Protein AF-A0A9D3NA27-F1 (afdb_monomer_lite)

pLDDT: mean 71.5, std 12.54, range [34.47, 90.31]

Organism: NCBI:txid337641

Structure (mmCIF, N/CA/C/O backbone):
data_AF-A0A9D3NA27-F1
#
_entry.id   AF-A0A9D3NA27-F1
#
loop_
_atom_site.group_PDB
_atom_site.id
_atom_site.type_symbol
_atom_site.label_atom_id
_atom_site.label_alt_id
_atom_site.label_comp_id
_atom_site.label_asym_id
_atom_site.label_entity_id
_atom_site.label_seq_id
_atom_site.pdbx_PDB_ins_code
_atom_site.Cartn_x
_atom_site.Cartn_y
_atom_site.Cartn_z
_atom_site.occupancy
_atom_site.B_iso_or_equiv
_atom_site.auth_seq_id
_atom_site.auth_comp_id
_atom_site.auth_asym_id
_atom_site.auth_atom_id
_atom_site.pdbx_PDB_model_num
ATOM 1 N N . MET A 1 1 ? -19.656 -11.495 -5.450 1.00 34.47 1 MET A N 1
ATOM 2 C CA . MET A 1 1 ? -18.291 -11.543 -4.894 1.00 34.47 1 MET A CA 1
ATOM 3 C C . MET A 1 1 ? -17.455 -10.624 -5.764 1.00 34.47 1 MET A C 1
ATOM 5 O O . MET A 1 1 ? -17.016 -11.038 -6.825 1.00 34.47 1 MET A O 1
ATOM 9 N N . TRP A 1 2 ? -17.424 -9.336 -5.427 1.00 40.69 2 TRP A N 1
ATOM 10 C CA . TRP A 1 2 ? -16.774 -8.326 -6.260 1.00 40.69 2 TRP A CA 1
ATOM 11 C C . TRP A 1 2 ? -15.294 -8.289 -5.888 1.00 40.69 2 TRP A C 1
ATOM 13 O O . TRP A 1 2 ? -14.956 -7.956 -4.756 1.00 40.69 2 TRP A O 1
ATOM 23 N N . LEU A 1 3 ? -14.437 -8.697 -6.822 1.00 40.28 3 LEU A N 1
ATOM 24 C CA . LEU A 1 3 ? -13.006 -8.418 -6.771 1.00 40.28 3 LEU A CA 1
ATOM 25 C C . LEU A 1 3 ? -12.868 -6.893 -6.875 1.00 40.28 3 LEU A C 1
ATOM 27 O O . LEU A 1 3 ? -13.313 -6.309 -7.863 1.00 40.28 3 LEU A O 1
ATOM 31 N N . GLY A 1 4 ? -12.374 -6.246 -5.819 1.00 52.47 4 GLY A N 1
ATOM 32 C CA . GLY A 1 4 ? -12.213 -4.795 -5.780 1.00 52.47 4 GLY A CA 1
ATOM 33 C C . GLY A 1 4 ? -11.272 -4.339 -6.891 1.00 52.47 4 GLY A C 1
ATOM 34 O O . GLY A 1 4 ? -10.158 -4.841 -7.009 1.00 52.47 4 GLY A O 1
ATOM 35 N N . VAL A 1 5 ? -11.732 -3.410 -7.726 1.00 50.16 5 VAL A N 1
ATOM 36 C CA . VAL A 1 5 ? -10.871 -2.682 -8.661 1.00 50.16 5 VAL A CA 1
ATOM 37 C C . VAL A 1 5 ? -10.041 -1.717 -7.819 1.00 50.16 5 VAL A C 1
ATOM 39 O O . VAL A 1 5 ? -10.583 -0.755 -7.281 1.00 50.16 5 VAL A O 1
ATOM 42 N N . TYR A 1 6 ? -8.751 -1.995 -7.652 1.00 56.38 6 TYR A N 1
ATOM 43 C CA . TYR A 1 6 ? -7.827 -1.077 -6.990 1.00 56.38 6 TYR A CA 1
ATOM 44 C C . TYR A 1 6 ? -7.360 -0.041 -8.012 1.00 56.38 6 TYR A C 1
ATOM 46 O O . TYR A 1 6 ? -6.875 -0.397 -9.087 1.00 56.38 6 TYR A O 1
ATOM 54 N N . VAL A 1 7 ? -7.572 1.239 -7.709 1.00 51.62 7 VAL A N 1
ATOM 55 C CA . VAL A 1 7 ? -7.172 2.344 -8.584 1.00 51.62 7 VAL A CA 1
ATOM 56 C C . VAL A 1 7 ? -5.698 2.634 -8.308 1.00 51.62 7 VAL A C 1
ATOM 58 O O . VAL A 1 7 ? -5.329 3.061 -7.212 1.00 51.62 7 VAL A O 1
ATOM 61 N N . CYS A 1 8 ? -4.848 2.341 -9.290 1.00 57.34 8 CYS A N 1
ATOM 62 C CA . CYS A 1 8 ? -3.444 2.734 -9.274 1.00 57.34 8 CYS A CA 1
ATOM 63 C C . CYS A 1 8 ? -3.317 4.074 -9.997 1.00 57.34 8 CYS A C 1
ATOM 65 O O . CYS A 1 8 ? -3.542 4.141 -11.206 1.00 57.34 8 CYS A O 1
ATOM 67 N N . ASP A 1 9 ? -2.942 5.120 -9.265 1.00 56.00 9 ASP A N 1
ATOM 68 C CA . ASP A 1 9 ? -2.652 6.432 -9.832 1.00 56.00 9 ASP A CA 1
ATOM 69 C C . ASP A 1 9 ? -1.131 6.589 -9.997 1.00 56.00 9 ASP A C 1
ATOM 71 O O . ASP A 1 9 ? -0.334 6.273 -9.108 1.00 56.00 9 ASP A O 1
ATOM 75 N N . LEU A 1 10 ? -0.700 7.095 -11.152 1.00 57.69 10 LEU A N 1
ATOM 76 C CA . LEU A 1 10 ? 0.693 7.484 -11.380 1.00 57.69 10 LEU A CA 1
ATOM 77 C C . LEU A 1 10 ? 0.933 8.847 -10.721 1.00 57.69 10 LEU A C 1
ATOM 79 O O . LEU A 1 10 ? 0.377 9.853 -11.163 1.00 57.69 10 LEU A O 1
ATOM 83 N N . SER A 1 11 ? 1.770 8.898 -9.683 1.00 62.81 11 SER A N 1
ATOM 84 C CA . SER A 1 11 ? 2.129 10.151 -9.018 1.00 62.81 11 SER A CA 1
ATOM 85 C C . SER A 1 11 ? 3.488 10.631 -9.517 1.00 62.81 11 SER A C 1
ATOM 87 O O . SER A 1 11 ? 4.538 10.248 -9.008 1.00 62.81 11 SER A O 1
ATOM 89 N N . VAL A 1 12 ? 3.489 11.518 -10.511 1.00 58.19 12 VAL A N 1
ATOM 90 C CA . VAL A 1 12 ? 4.730 12.159 -10.964 1.00 58.19 12 VAL A CA 1
ATOM 91 C C . VAL A 1 12 ? 5.117 13.251 -9.965 1.00 58.19 12 VAL A C 1
ATOM 93 O O . VAL A 1 12 ? 4.529 14.331 -9.954 1.00 58.19 12 VAL A O 1
ATOM 96 N N . ASN A 1 13 ? 6.120 12.983 -9.127 1.00 58.91 13 ASN A N 1
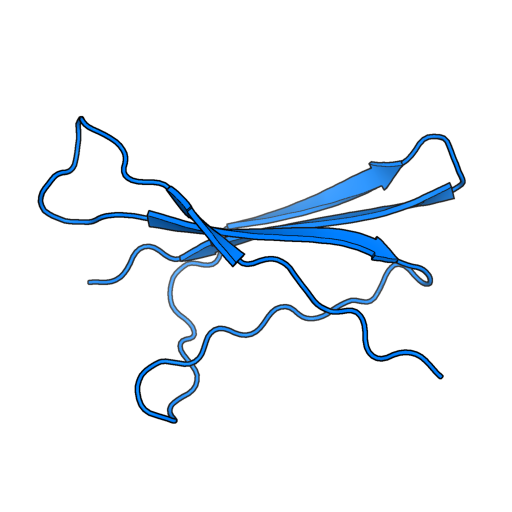ATOM 97 C CA . ASN A 1 13 ? 6.729 14.000 -8.273 1.00 58.91 13 ASN A CA 1
ATOM 98 C C . ASN A 1 13 ? 7.645 14.908 -9.122 1.00 58.91 13 ASN A C 1
ATOM 100 O O . ASN A 1 13 ? 8.668 14.434 -9.616 1.00 58.91 13 ASN A O 1
ATOM 104 N N . PRO A 1 14 ? 7.361 16.221 -9.268 1.00 57.53 14 PRO A N 1
ATOM 105 C CA . PRO A 1 14 ? 8.124 17.123 -10.145 1.00 57.53 14 PRO A CA 1
ATOM 106 C C . PRO A 1 14 ? 9.583 17.362 -9.705 1.00 57.53 14 PRO A C 1
ATOM 108 O O . PRO A 1 14 ? 10.341 18.002 -10.430 1.00 57.53 14 PRO A O 1
ATOM 111 N N . VAL A 1 15 ? 9.986 16.849 -8.536 1.00 59.47 15 VAL A N 1
ATOM 112 C CA . VAL A 1 15 ? 11.367 16.886 -8.022 1.00 59.47 15 VAL A CA 1
ATOM 113 C C . VAL A 1 15 ? 12.196 15.678 -8.500 1.00 59.47 15 VAL A C 1
ATOM 115 O O . VAL A 1 15 ? 13.412 15.799 -8.613 1.00 59.47 15 VAL A O 1
ATOM 118 N N . SER A 1 16 ? 11.563 14.548 -8.850 1.00 55.25 16 SER A N 1
ATOM 119 C CA . SER A 1 16 ? 12.228 13.357 -9.400 1.00 55.25 16 SER A CA 1
ATOM 120 C C . SER A 1 16 ? 11.682 13.029 -10.790 1.00 55.25 16 SER A C 1
ATOM 122 O O . SER A 1 16 ? 10.857 12.142 -10.980 1.00 55.25 16 SER A O 1
ATOM 124 N N . LEU A 1 17 ? 12.161 13.753 -11.803 1.00 60.09 17 LEU A N 1
ATOM 125 C CA . LEU A 1 17 ? 11.906 13.402 -13.208 1.00 60.09 17 LEU A CA 1
ATOM 126 C C . LEU A 1 17 ? 12.639 12.114 -13.640 1.00 60.09 17 LEU A C 1
ATOM 128 O O . LEU A 1 17 ? 12.389 11.622 -14.736 1.00 60.09 17 LEU A O 1
ATOM 132 N N . ALA A 1 18 ? 13.541 11.588 -12.801 1.00 63.38 18 ALA A N 1
ATOM 133 C CA . ALA A 1 18 ? 14.332 10.390 -13.077 1.00 63.38 18 ALA A CA 1
ATOM 134 C C . ALA A 1 18 ? 13.739 9.104 -12.468 1.00 63.38 18 ALA A C 1
ATOM 136 O O . ALA A 1 18 ? 14.023 8.032 -12.987 1.00 63.38 18 ALA A O 1
ATOM 137 N N . SER A 1 19 ? 12.906 9.199 -11.422 1.00 68.81 19 SER A N 1
ATOM 138 C CA . SER A 1 19 ? 12.235 8.052 -10.788 1.00 68.81 19 SER A CA 1
ATOM 139 C C . SER A 1 19 ? 10.808 8.420 -10.341 1.00 68.81 19 SER A C 1
ATOM 141 O O . SER A 1 19 ? 10.596 8.838 -9.199 1.00 68.81 19 SER A O 1
ATOM 143 N N . PRO A 1 20 ? 9.807 8.343 -11.238 1.00 73.25 20 PRO A N 1
ATOM 144 C CA . PRO A 1 20 ? 8.418 8.573 -10.857 1.00 73.25 20 PRO A CA 1
ATOM 145 C C . PRO A 1 20 ? 7.927 7.443 -9.945 1.00 73.25 20 PRO A C 1
ATOM 147 O O . PRO A 1 20 ? 8.110 6.271 -10.257 1.00 73.25 20 PRO A O 1
ATOM 150 N N . GLU A 1 21 ? 7.263 7.794 -8.847 1.00 78.44 21 GLU A N 1
ATOM 151 C CA . GLU A 1 21 ? 6.652 6.820 -7.941 1.00 78.44 21 GLU A CA 1
ATOM 152 C C . GLU A 1 21 ? 5.252 6.434 -8.440 1.00 78.44 21 GLU A C 1
ATOM 154 O O . GLU A 1 21 ? 4.467 7.273 -8.898 1.00 78.44 21 GLU A O 1
ATOM 159 N N . VAL A 1 22 ? 4.900 5.158 -8.320 1.00 78.50 22 VAL A N 1
ATOM 160 C CA . VAL A 1 22 ? 3.544 4.668 -8.589 1.00 78.50 22 VAL A CA 1
ATOM 161 C C . VAL A 1 22 ? 2.834 4.465 -7.262 1.00 78.50 22 VAL A C 1
ATOM 163 O O . VAL A 1 22 ? 3.380 3.854 -6.347 1.00 78.50 22 VAL A O 1
ATOM 166 N N . VAL A 1 23 ? 1.611 4.980 -7.140 1.00 79.00 23 VAL A N 1
ATOM 167 C CA . VAL A 1 23 ? 0.855 4.923 -5.890 1.00 79.00 23 VAL A CA 1
ATOM 168 C C . VAL A 1 23 ? -0.433 4.137 -6.102 1.00 79.00 23 VAL A C 1
ATOM 170 O O . VAL A 1 23 ? -1.288 4.510 -6.899 1.00 79.00 23 VAL A O 1
ATOM 173 N N . CYS A 1 24 ? -0.601 3.054 -5.349 1.00 80.62 24 CYS A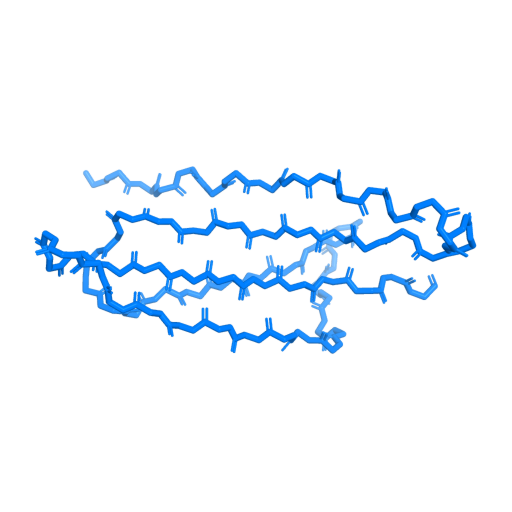 N 1
ATOM 174 C CA . CYS A 1 24 ? -1.849 2.303 -5.294 1.00 80.62 24 CYS A CA 1
ATOM 175 C C . CYS A 1 24 ? -2.616 2.672 -4.024 1.00 80.62 24 CYS A C 1
ATOM 177 O O . CYS A 1 24 ? -2.078 2.581 -2.915 1.00 80.62 24 CYS A O 1
ATOM 179 N N . HIS A 1 25 ? -3.875 3.084 -4.190 1.00 81.44 25 HIS A N 1
ATOM 180 C CA . HIS A 1 25 ? -4.799 3.339 -3.090 1.00 81.44 25 HIS A CA 1
ATOM 181 C C . HIS A 1 25 ? -5.969 2.351 -3.143 1.00 81.44 25 HIS A C 1
ATOM 183 O O . HIS A 1 25 ? -6.830 2.407 -4.020 1.00 81.44 25 HIS A O 1
ATOM 189 N N . ALA A 1 26 ? -6.023 1.466 -2.152 1.00 80.50 26 ALA A N 1
ATOM 190 C CA . ALA A 1 26 ? -7.156 0.596 -1.880 1.00 80.50 26 ALA A CA 1
ATOM 191 C C . ALA A 1 26 ? -7.994 1.200 -0.748 1.00 80.50 26 ALA A C 1
ATOM 193 O O . ALA A 1 26 ? -7.451 1.499 0.313 1.00 80.50 26 ALA A O 1
ATOM 194 N N . THR A 1 27 ? -9.303 1.366 -0.928 1.00 83.56 27 THR A N 1
ATOM 195 C CA . THR A 1 27 ? -10.210 1.898 0.107 1.00 83.56 27 THR A CA 1
ATOM 196 C C . THR A 1 27 ? -11.527 1.123 0.123 1.00 83.56 27 THR A C 1
ATOM 198 O O . THR A 1 27 ? -11.864 0.439 -0.844 1.00 83.56 27 THR A O 1
ATOM 201 N N . GLY A 1 28 ? -12.275 1.203 1.226 1.00 82.38 28 GLY A N 1
ATOM 202 C CA . GLY A 1 28 ? -13.627 0.643 1.311 1.00 82.38 28 GLY A CA 1
ATOM 203 C C . GLY A 1 28 ? -13.682 -0.886 1.389 1.00 82.38 28 GLY A C 1
ATOM 204 O O . GLY A 1 28 ? -14.716 -1.470 1.072 1.00 82.38 28 GLY A O 1
ATOM 205 N N . PHE A 1 29 ? -12.589 -1.550 1.783 1.00 79.00 29 PHE A N 1
ATOM 206 C CA . PHE A 1 29 ? -12.539 -3.011 1.877 1.00 79.00 29 PHE A CA 1
ATOM 207 C C . PHE A 1 29 ? -12.761 -3.518 3.307 1.00 79.00 29 PHE A C 1
ATOM 209 O O . PHE A 1 29 ? -12.463 -2.837 4.288 1.00 79.00 29 PHE A O 1
ATOM 216 N N . PHE A 1 30 ? -13.305 -4.731 3.407 1.00 78.44 30 PHE A N 1
ATOM 217 C CA . PHE A 1 30 ? -13.508 -5.484 4.643 1.00 78.44 30 PHE A CA 1
ATOM 218 C C . PHE A 1 30 ? -13.524 -6.991 4.307 1.00 78.44 30 PHE A C 1
ATOM 220 O O . PHE A 1 30 ? -14.158 -7.361 3.312 1.00 78.44 30 PHE A O 1
ATOM 227 N N . PRO A 1 31 ? -12.903 -7.885 5.104 1.00 79.31 31 PRO A N 1
ATOM 228 C CA . PRO A 1 31 ? -12.111 -7.617 6.314 1.00 79.31 31 PRO A CA 1
ATOM 229 C C . PRO A 1 31 ? -10.785 -6.885 6.014 1.00 79.31 31 PRO A C 1
ATOM 231 O O . PRO A 1 31 ? -10.466 -6.644 4.855 1.00 79.31 31 PRO A O 1
ATOM 234 N N . GLU A 1 32 ? -10.019 -6.527 7.053 1.00 74.19 32 GLU A N 1
ATOM 235 C CA . GLU A 1 32 ? -8.754 -5.757 6.975 1.00 74.19 32 GLU A CA 1
ATOM 236 C C . GLU A 1 32 ? -7.704 -6.350 6.017 1.00 74.19 32 GLU A C 1
ATOM 238 O O . GLU A 1 32 ? -6.860 -5.639 5.473 1.00 74.19 32 GLU A O 1
ATOM 243 N N . ALA A 1 33 ? -7.754 -7.660 5.777 1.00 71.81 33 ALA A N 1
ATOM 244 C CA . ALA A 1 33 ? -6.755 -8.355 4.981 1.00 71.81 33 ALA A CA 1
ATOM 245 C C . ALA A 1 33 ? -6.950 -8.123 3.470 1.00 71.81 33 ALA A C 1
ATOM 247 O O . ALA A 1 33 ? -7.701 -8.840 2.807 1.00 71.81 33 ALA A O 1
ATOM 248 N N . VAL A 1 34 ? -6.204 -7.164 2.916 1.00 75.81 34 VAL A N 1
ATOM 249 C CA . VAL A 1 34 ? -5.988 -6.989 1.470 1.00 75.81 34 VAL A CA 1
ATOM 250 C C . VAL A 1 34 ? -4.498 -7.043 1.153 1.00 75.81 34 VAL A C 1
ATOM 252 O O . VAL A 1 34 ? -3.674 -6.455 1.857 1.00 75.81 34 VAL A O 1
ATOM 255 N N . ILE A 1 35 ? -4.153 -7.735 0.068 1.00 76.00 35 ILE A N 1
ATOM 256 C CA . ILE A 1 35 ? -2.796 -7.805 -0.479 1.00 76.00 35 ILE A CA 1
ATOM 257 C C . ILE A 1 35 ? -2.737 -6.881 -1.696 1.00 76.00 35 ILE A C 1
ATOM 259 O O . ILE A 1 35 ? -3.613 -6.941 -2.557 1.00 76.00 35 ILE A O 1
ATOM 263 N N . ILE A 1 36 ? -1.714 -6.031 -1.752 1.00 77.81 36 ILE A N 1
ATOM 264 C CA . ILE A 1 36 ? -1.376 -5.250 -2.943 1.00 77.81 36 ILE A CA 1
ATOM 265 C C . ILE A 1 36 ? -0.098 -5.864 -3.508 1.00 77.81 36 ILE A C 1
ATOM 267 O O . ILE A 1 36 ? 0.895 -5.948 -2.789 1.00 77.81 36 ILE A O 1
ATOM 271 N N . SER A 1 37 ? -0.146 -6.290 -4.767 1.00 77.94 37 SER A N 1
ATOM 272 C CA . SER A 1 37 ? 0.999 -6.830 -5.504 1.00 77.94 37 SER A CA 1
ATOM 273 C C . SER A 1 37 ? 1.278 -5.946 -6.710 1.00 77.94 37 SER A C 1
ATOM 275 O O . SER A 1 37 ? 0.344 -5.532 -7.402 1.00 77.94 37 SER A O 1
ATOM 277 N N . TRP A 1 38 ? 2.553 -5.685 -6.978 1.00 78.00 38 TRP A N 1
ATOM 278 C CA . TRP A 1 38 ? 2.990 -4.959 -8.163 1.00 78.00 38 TRP A CA 1
ATOM 279 C C . TRP A 1 38 ? 3.475 -5.939 -9.214 1.00 78.00 38 TRP A C 1
ATOM 281 O O . TRP A 1 38 ? 4.166 -6.898 -8.896 1.00 78.00 38 TRP A O 1
ATOM 291 N N . TRP A 1 39 ? 3.095 -5.701 -10.465 1.00 77.00 39 TRP A N 1
ATOM 292 C CA . TRP A 1 39 ? 3.508 -6.527 -11.591 1.00 77.00 39 TRP A CA 1
ATOM 293 C C . TRP A 1 39 ? 4.061 -5.632 -12.691 1.00 77.00 39 TRP A C 1
ATOM 295 O O . TRP A 1 39 ? 3.419 -4.652 -13.075 1.00 77.00 39 TRP A O 1
ATOM 305 N N . LYS A 1 40 ? 5.234 -5.982 -13.212 1.00 76.00 40 LYS A N 1
ATOM 306 C CA . LYS A 1 40 ? 5.877 -5.312 -14.345 1.00 76.00 40 LYS A CA 1
ATOM 307 C C . LYS A 1 40 ? 6.230 -6.376 -15.371 1.00 76.00 40 LYS A C 1
ATOM 309 O O . LYS A 1 40 ? 6.861 -7.366 -15.034 1.00 76.00 40 LYS A O 1
ATOM 314 N N . ASP A 1 41 ? 5.745 -6.210 -16.599 1.00 80.81 41 ASP A N 1
ATOM 315 C CA . ASP A 1 41 ? 6.025 -7.117 -17.722 1.00 80.81 41 ASP A CA 1
ATOM 316 C C . ASP A 1 41 ? 5.723 -8.611 -17.455 1.00 80.81 41 ASP A C 1
ATOM 318 O O . ASP A 1 41 ? 6.292 -9.500 -18.081 1.00 80.81 41 ASP A O 1
ATOM 322 N N . GLY A 1 42 ? 4.773 -8.895 -16.555 1.00 78.12 42 GLY A N 1
ATOM 323 C CA . GLY A 1 42 ? 4.385 -10.261 -16.185 1.00 78.12 42 GLY A CA 1
ATOM 324 C C . GLY A 1 42 ? 5.198 -10.876 -15.042 1.00 78.12 42 GLY A C 1
ATOM 325 O O . GLY A 1 42 ? 4.983 -12.045 -14.731 1.00 78.12 42 GLY A O 1
ATOM 326 N N . GLU A 1 43 ? 6.073 -10.104 -14.398 1.00 79.00 43 GLU A N 1
ATOM 327 C CA . GLU A 1 43 ? 6.825 -10.501 -13.206 1.00 79.00 43 GLU A CA 1
ATOM 328 C C . GLU A 1 43 ? 6.340 -9.741 -11.965 1.00 79.00 43 GLU A C 1
ATOM 330 O O . GLU A 1 43 ? 5.976 -8.565 -12.048 1.00 79.00 43 GLU A O 1
ATOM 335 N N . ASP A 1 44 ? 6.329 -10.421 -10.815 1.00 79.12 44 ASP A N 1
ATOM 336 C CA . ASP A 1 44 ? 6.010 -9.820 -9.517 1.00 79.12 44 ASP A CA 1
ATOM 337 C C . ASP A 1 44 ? 7.178 -8.933 -9.056 1.00 79.12 44 ASP A C 1
ATOM 339 O O . ASP A 1 44 ? 8.337 -9.358 -9.032 1.00 79.12 44 ASP A O 1
ATOM 343 N N . VAL A 1 45 ? 6.866 -7.681 -8.727 1.00 77.50 45 VAL A N 1
ATOM 344 C CA . VAL A 1 45 ? 7.831 -6.676 -8.287 1.00 77.50 45 VAL A CA 1
ATOM 345 C C . VAL A 1 45 ? 7.711 -6.524 -6.780 1.00 77.50 45 VAL A C 1
ATOM 347 O O . VAL A 1 45 ? 6.737 -5.975 -6.267 1.00 77.50 45 VAL A O 1
ATOM 350 N N . ASN A 1 46 ? 8.744 -6.979 -6.079 1.00 67.44 46 ASN A N 1
ATOM 351 C CA . ASN A 1 46 ? 8.814 -6.971 -4.620 1.00 67.44 46 ASN A CA 1
ATOM 352 C C . ASN A 1 46 ? 9.679 -5.808 -4.079 1.00 67.44 46 ASN A C 1
ATOM 354 O O . ASN A 1 46 ? 10.229 -5.910 -2.983 1.00 67.44 46 ASN A O 1
ATOM 358 N N . GLU A 1 47 ? 9.869 -4.748 -4.881 1.00 60.97 47 GLU A N 1
ATOM 359 C CA . GLU A 1 47 ? 10.627 -3.539 -4.504 1.00 60.97 47 GLU A CA 1
ATOM 360 C C . GLU A 1 47 ? 9.965 -2.807 -3.325 1.00 60.97 47 GLU A C 1
ATOM 362 O O . GLU A 1 47 ? 8.810 -3.075 -3.015 1.00 60.97 47 GLU A O 1
ATOM 367 N N . ASP A 1 48 ? 10.704 -1.912 -2.656 1.00 56.16 48 ASP A N 1
ATOM 368 C CA . ASP A 1 48 ? 10.359 -1.270 -1.377 1.00 56.16 48 ASP A CA 1
ATOM 369 C C . ASP A 1 48 ? 8.922 -0.717 -1.309 1.00 56.16 48 ASP A C 1
ATOM 371 O O . ASP A 1 48 ? 8.652 0.455 -1.572 1.00 56.16 48 ASP A O 1
ATOM 375 N N . VAL A 1 49 ? 7.984 -1.574 -0.905 1.00 63.44 49 VAL A N 1
ATOM 376 C CA . VAL A 1 49 ? 6.588 -1.202 -0.713 1.00 63.44 49 VAL A CA 1
ATOM 377 C C . VAL A 1 49 ? 6.431 -0.558 0.660 1.00 63.44 49 VAL A C 1
ATOM 379 O O . VAL A 1 49 ? 6.372 -1.242 1.685 1.00 63.44 49 VAL A O 1
ATOM 382 N N . GLU A 1 50 ? 6.262 0.765 0.697 1.00 63.88 50 GLU A N 1
ATOM 383 C CA . GLU A 1 50 ? 5.687 1.410 1.879 1.00 63.88 50 GLU A CA 1
ATOM 384 C C . GLU A 1 50 ? 4.202 1.055 1.980 1.00 63.88 50 GLU A C 1
ATOM 386 O O . GLU A 1 50 ? 3.365 1.573 1.236 1.00 63.88 50 GLU A O 1
ATOM 391 N N . LEU A 1 51 ? 3.875 0.178 2.928 1.00 72.06 51 LEU A N 1
ATOM 392 C CA . LEU A 1 51 ? 2.512 -0.229 3.226 1.00 72.06 51 LEU A CA 1
ATOM 393 C C . LEU A 1 51 ? 1.962 0.591 4.395 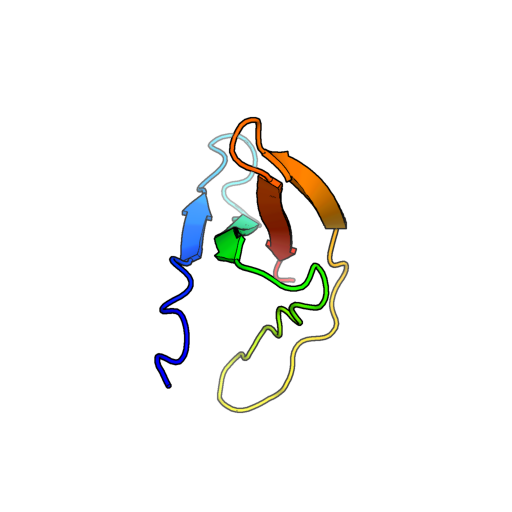1.00 72.06 51 LEU A C 1
ATOM 395 O O . LEU A 1 51 ? 2.470 0.509 5.513 1.00 72.06 51 LEU A O 1
ATOM 399 N N . ARG A 1 52 ? 0.901 1.366 4.159 1.00 73.06 52 ARG A N 1
ATOM 400 C CA . ARG A 1 52 ? 0.185 2.067 5.237 1.00 73.06 52 ARG A CA 1
ATOM 401 C C . ARG A 1 52 ? -1.256 1.606 5.292 1.00 73.06 52 ARG A C 1
ATOM 403 O O . ARG A 1 52 ? -1.967 1.719 4.297 1.00 73.06 52 ARG A O 1
ATOM 410 N N . GLU A 1 53 ? -1.667 1.119 6.455 1.00 79.00 53 GLU A N 1
ATOM 411 C CA . GLU A 1 53 ? -3.024 0.662 6.750 1.00 79.00 53 GLU A CA 1
ATOM 412 C C . GLU A 1 53 ? -3.716 1.682 7.656 1.00 79.00 53 GLU A C 1
ATOM 414 O O . GLU A 1 53 ? -3.100 2.281 8.542 1.00 79.00 53 GLU A O 1
ATOM 419 N N . THR A 1 54 ? -4.992 1.963 7.403 1.00 82.38 54 THR A N 1
ATOM 420 C CA . THR A 1 54 ? -5.763 2.897 8.229 1.00 82.38 54 THR A CA 1
ATOM 421 C C . THR A 1 54 ? -7.236 2.484 8.254 1.00 82.38 54 THR A C 1
ATOM 423 O O . THR A 1 54 ? -7.801 2.205 7.196 1.00 82.38 54 THR A O 1
ATOM 426 N N . PRO A 1 55 ? -7.882 2.444 9.429 1.00 86.00 55 PRO A N 1
ATOM 427 C CA . PRO A 1 55 ? -9.323 2.250 9.521 1.00 86.00 55 PRO A CA 1
ATOM 428 C C . PRO A 1 55 ? -10.078 3.527 9.116 1.00 86.00 55 PRO A C 1
ATOM 430 O O . PRO A 1 55 ? -9.696 4.638 9.490 1.00 86.00 55 PRO A O 1
ATOM 433 N N . ASN A 1 56 ? -11.173 3.365 8.378 1.00 85.62 56 ASN A N 1
ATOM 434 C CA . ASN A 1 56 ? -12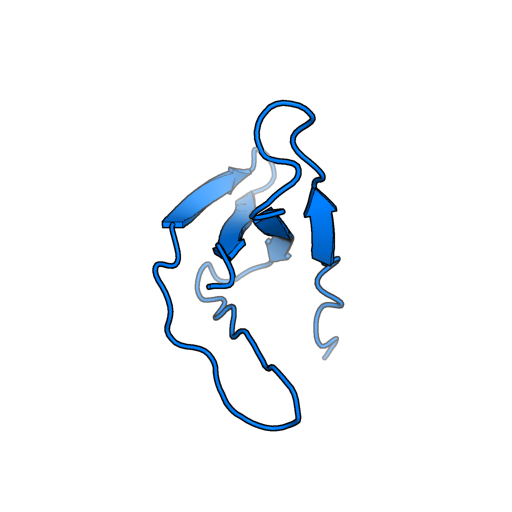.095 4.437 8.010 1.00 85.62 56 ASN A CA 1
AT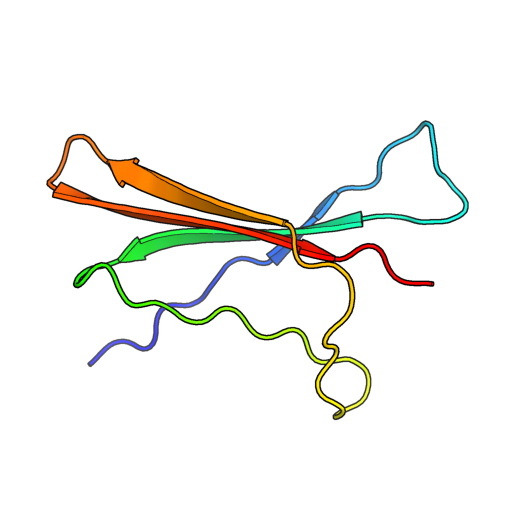OM 435 C C . ASN A 1 56 ? -13.178 4.626 9.086 1.00 85.62 56 ASN A C 1
ATOM 437 O O . ASN A 1 56 ? -13.452 3.735 9.891 1.00 85.62 56 ASN A O 1
ATOM 441 N N . GLN A 1 57 ? -13.839 5.789 9.082 1.00 90.31 57 GLN A N 1
ATOM 442 C CA . GLN A 1 57 ? -14.911 6.107 10.041 1.00 90.31 57 GLN A CA 1
ATOM 443 C C . GLN A 1 57 ? -16.128 5.174 9.930 1.00 90.31 57 GLN A C 1
ATOM 445 O O . GLN A 1 57 ? -16.849 4.994 10.908 1.00 90.31 57 GLN A O 1
ATOM 450 N N . ASP A 1 58 ? -16.357 4.591 8.754 1.00 88.81 58 ASP A N 1
ATOM 451 C CA . ASP A 1 58 ? -17.462 3.671 8.469 1.00 88.81 58 ASP A CA 1
ATOM 452 C C . ASP A 1 58 ? -17.153 2.204 8.830 1.00 88.81 58 ASP A C 1
ATOM 454 O O . ASP A 1 58 ? -17.986 1.327 8.608 1.00 88.81 58 ASP A O 1
ATOM 458 N N . GLY A 1 59 ? -15.972 1.928 9.398 1.00 86.06 59 GLY A N 1
ATOM 459 C CA . GLY A 1 59 ? -15.524 0.581 9.761 1.00 86.06 59 GLY A CA 1
ATOM 460 C C . GLY A 1 59 ? -14.899 -0.217 8.610 1.00 86.06 59 GLY A C 1
ATOM 461 O O . GLY A 1 59 ? -14.499 -1.362 8.823 1.00 86.06 59 GLY A O 1
ATOM 462 N N . SER A 1 60 ? -14.791 0.362 7.410 1.00 85.44 60 SER A N 1
ATOM 463 C CA . SER A 1 60 ? -13.970 -0.190 6.327 1.00 85.44 60 SER A CA 1
ATOM 464 C C . SER A 1 60 ? -12.488 0.147 6.524 1.00 85.44 60 SER A C 1
ATOM 466 O O . SER A 1 60 ? -12.118 0.920 7.409 1.00 85.44 60 SER A O 1
ATOM 468 N N . PHE A 1 61 ? -11.619 -0.423 5.696 1.00 83.44 61 PHE A N 1
ATOM 469 C CA . PHE A 1 61 ? -10.178 -0.196 5.752 1.00 83.44 61 PHE A CA 1
ATOM 470 C C . PHE A 1 61 ? -9.674 0.479 4.475 1.00 83.44 61 PHE A C 1
ATOM 472 O O . PHE A 1 61 ? -10.300 0.416 3.409 1.00 83.44 61 PHE A O 1
ATOM 479 N N . GLN A 1 62 ? -8.522 1.132 4.592 1.00 84.50 62 GLN A N 1
ATOM 480 C CA . GLN A 1 62 ? -7.743 1.617 3.463 1.00 84.50 62 GLN A CA 1
ATOM 481 C C . GLN A 1 62 ? -6.284 1.172 3.566 1.00 84.50 62 GLN A C 1
ATOM 483 O O . GLN A 1 62 ? -5.733 1.036 4.661 1.00 84.50 62 GLN A O 1
ATOM 488 N N . LYS A 1 63 ? -5.664 0.956 2.406 1.00 82.69 63 LYS A N 1
ATOM 489 C CA . LYS A 1 63 ? -4.269 0.559 2.256 1.00 82.69 63 LYS A CA 1
ATOM 490 C C . LYS A 1 63 ? -3.625 1.354 1.127 1.00 82.69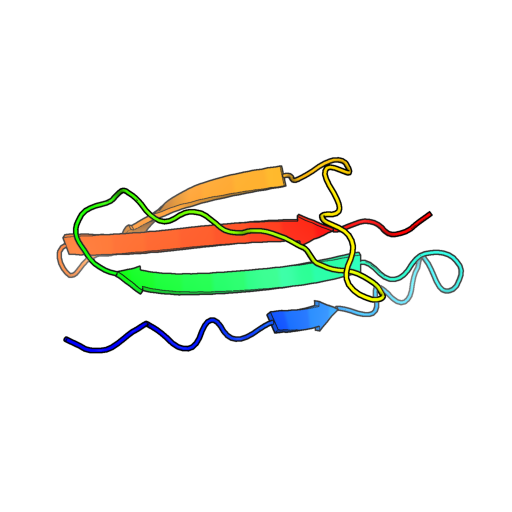 63 LYS A C 1
ATOM 492 O O . LYS A 1 63 ? -4.178 1.452 0.033 1.00 82.69 63 LYS A O 1
ATOM 497 N N . LYS A 1 64 ? -2.446 1.908 1.399 1.00 83.25 64 LYS A N 1
ATOM 498 C CA . LYS A 1 64 ? -1.590 2.576 0.415 1.00 83.25 64 LYS A CA 1
ATOM 499 C C . LYS A 1 64 ? -0.337 1.744 0.177 1.00 83.25 64 LYS A C 1
ATOM 501 O O . LYS A 1 64 ? 0.235 1.242 1.141 1.00 83.25 64 LYS A O 1
ATOM 506 N N . SER A 1 65 ? 0.074 1.635 -1.083 1.00 81.62 65 SER A N 1
ATOM 507 C CA . SER A 1 65 ? 1.358 1.067 -1.495 1.00 81.62 65 SER A CA 1
ATOM 508 C C . SER A 1 65 ? 2.045 2.026 -2.463 1.00 81.62 65 SER A C 1
ATOM 510 O O . SER A 1 65 ? 1.387 2.583 -3.344 1.00 81.62 65 SER A O 1
ATOM 512 N N . ILE A 1 66 ? 3.341 2.254 -2.266 1.00 81.94 66 ILE A N 1
ATOM 513 C CA . ILE A 1 66 ? 4.183 3.091 -3.126 1.00 81.94 66 ILE A CA 1
ATOM 514 C C . ILE A 1 66 ? 5.221 2.174 -3.766 1.00 81.94 66 ILE A C 1
ATOM 516 O O . ILE A 1 66 ? 5.852 1.400 -3.054 1.00 81.94 66 ILE A O 1
ATOM 520 N N . LEU A 1 67 ? 5.364 2.252 -5.086 1.00 79.06 67 LEU A N 1
ATOM 521 C CA . LEU A 1 67 ? 6.413 1.587 -5.845 1.00 79.06 67 LEU A CA 1
ATOM 522 C C . LEU A 1 67 ? 7.353 2.649 -6.412 1.00 79.06 67 LEU A C 1
ATOM 524 O O . LEU A 1 67 ? 6.907 3.535 -7.145 1.00 79.06 67 LEU A O 1
ATOM 528 N N . SER A 1 68 ? 8.640 2.524 -6.104 1.00 78.44 68 SER A N 1
ATOM 529 C CA . SER A 1 68 ? 9.704 3.384 -6.626 1.00 78.44 68 SER A CA 1
ATOM 530 C C . SER A 1 68 ? 10.526 2.601 -7.651 1.00 78.44 68 SER A C 1
ATOM 532 O O . SER A 1 68 ? 11.539 2.021 -7.270 1.00 78.44 68 SER A O 1
ATOM 534 N N . PRO A 1 69 ? 10.092 2.544 -8.926 1.00 68.69 69 PRO A N 1
ATOM 535 C CA . PRO A 1 69 ? 10.785 1.779 -9.952 1.00 68.69 69 PRO A CA 1
ATOM 536 C C . PRO A 1 69 ? 12.221 2.279 -10.123 1.00 68.69 69 PRO A C 1
ATOM 538 O O . PRO A 1 69 ? 12.458 3.488 -10.238 1.00 68.69 69 PRO A O 1
ATOM 541 N N . SER A 1 70 ? 13.151 1.325 -10.139 1.00 65.62 70 SER A N 1
ATOM 542 C CA . SER A 1 70 ? 14.558 1.538 -10.484 1.00 65.62 70 SER A CA 1
ATOM 543 C C . SER A 1 70 ? 14.791 1.849 -11.966 1.00 65.62 70 SER A C 1
ATOM 545 O O . SER A 1 70 ? 13.981 1.424 -12.831 1.00 65.62 70 SER A O 1
#

Sequence (70 aa):
MWLGVYVCDLSVNPVSLASPEVVCHATGFFPEAVIISWWKDGEDVNEDVELRETPNQDGSFQKKSILSPS

Foldseek 3Di:
DDPDDWDWDFAADVVCPPWTKIKIKDWDDPDQDDDDWDDDPRDTDPPDWPWDKDADPVRIIMIMTIDTDD

Secondary structure (DSSP, 8-state):
------EEEEE--TT-SSSPEEEEEEEEESSS-----EEETTEEE-S--EEEEEE-TTS-EEEEEEE---

Radius of gyration: 13.36 Å; chains: 1; bounding box: 33×29×28 Å

InterPro domains:
  IPR003597 Immunoglobulin C1-set [PF07654] (17-68)
  IPR013783 Immunoglobulin-like fold [G3DSA:2.60.40.10] (5-70)
  IPR036179 Immunoglobulin-like domain superfamily [SSF48726] (20-68)